Protein AF-A0A6C0IM17-F1 (afdb_monomer_lite)

Radius of gyration: 13.7 Å; chains: 1; bounding box: 32×33×31 Å

Organism: NCBI:txid1070528

pLDDT: mean 71.96, std 14.16, range [43.59, 91.25]

Secondary structure (DSSP, 8-state):
---S---HHHHHHHTTTPPP-SEEEEE-TTTSSSEEEEE--TTPPP-SS------SS-HHHHHHTT--TTS----HHHHGGG--

Foldseek 3Di:
DDAPQADPVRVVVVVLPADFADWDWDAQQPPSPDIFIGRDDDPDDADPNRDPQGFNHDNVVCVVVVHHRSDDPDDVVVVVVVPD

Structure (mmCIF, N/CA/C/O backbone):
data_AF-A0A6C0IM17-F1
#
_entry.id   AF-A0A6C0IM17-F1
#
loop_
_atom_site.group_PDB
_atom_site.id
_atom_site.type_symbol
_atom_site.label_atom_id
_atom_site.label_alt_id
_atom_site.label_comp_id
_atom_site.label_asym_id
_atom_site.label_entity_id
_atom_site.label_seq_id
_atom_site.pdbx_PDB_ins_code
_atom_site.Cartn_x
_atom_site.Cartn_y
_atom_s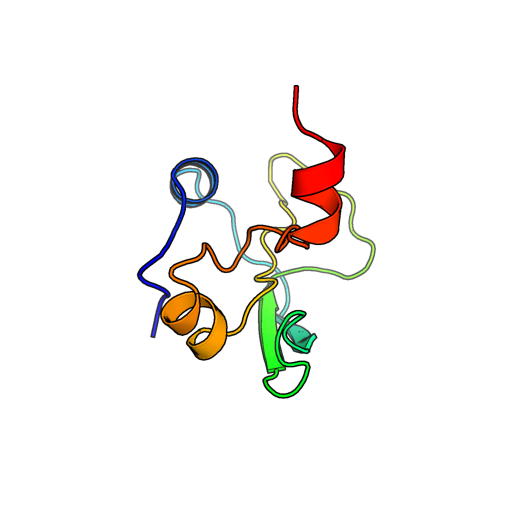ite.Cartn_z
_atom_site.occupancy
_atom_site.B_iso_or_equiv
_atom_site.auth_seq_id
_atom_site.auth_comp_id
_atom_site.auth_asym_id
_atom_site.auth_atom_id
_atom_site.pdbx_PDB_model_num
ATOM 1 N N . MET A 1 1 ? -1.231 -13.125 6.470 1.00 45.00 1 MET A N 1
ATOM 2 C CA . MET A 1 1 ? -2.436 -13.057 5.606 1.00 45.00 1 MET A CA 1
ATOM 3 C C . MET A 1 1 ? -2.257 -11.994 4.525 1.00 45.00 1 MET A C 1
ATOM 5 O O . MET A 1 1 ? -1.875 -10.871 4.848 1.00 45.00 1 MET A O 1
ATOM 9 N N . ARG A 1 2 ? -2.481 -12.355 3.252 1.00 56.97 2 ARG A N 1
ATOM 10 C CA . ARG A 1 2 ? -2.530 -11.420 2.109 1.00 56.97 2 ARG A CA 1
ATOM 11 C C . ARG A 1 2 ? -3.856 -10.637 2.170 1.00 56.97 2 ARG A C 1
ATOM 13 O O . ARG A 1 2 ? -4.877 -11.226 2.507 1.00 56.97 2 ARG A O 1
ATOM 20 N N . SER A 1 3 ? -3.846 -9.326 1.903 1.00 61.94 3 SER A N 1
ATOM 21 C CA . SER A 1 3 ? -5.071 -8.503 1.960 1.00 61.94 3 SER A CA 1
ATOM 22 C C . SER A 1 3 ? -6.041 -8.889 0.844 1.00 61.94 3 SER A C 1
ATOM 24 O O . SER A 1 3 ? -5.635 -9.018 -0.309 1.00 61.94 3 SER A O 1
ATOM 26 N N . LYS A 1 4 ? -7.322 -9.048 1.198 1.00 77.38 4 LYS A N 1
ATOM 27 C CA . LYS A 1 4 ? -8.415 -9.396 0.272 1.00 77.38 4 LYS A CA 1
ATOM 28 C C . LYS A 1 4 ? -8.861 -8.220 -0.600 1.00 77.38 4 LYS A C 1
ATOM 30 O O . LYS A 1 4 ? -9.477 -8.414 -1.642 1.00 77.38 4 LYS A O 1
ATOM 35 N N . TYR A 1 5 ? -8.558 -6.997 -0.177 1.00 84.31 5 TYR A N 1
ATOM 36 C CA . TYR A 1 5 ? -8.967 -5.784 -0.866 1.00 84.31 5 TYR A CA 1
ATOM 37 C C . TYR A 1 5 ? -7.793 -5.308 -1.713 1.00 84.31 5 TYR A C 1
ATOM 39 O O . TYR A 1 5 ? -6.941 -4.571 -1.232 1.00 84.31 5 TYR A O 1
ATOM 47 N N . VAL A 1 6 ? -7.714 -5.758 -2.964 1.00 83.69 6 VAL A N 1
ATOM 48 C CA . VAL A 1 6 ? -6.721 -5.283 -3.940 1.00 83.69 6 VAL A CA 1
ATOM 49 C C . VAL A 1 6 ? -7.469 -4.689 -5.124 1.00 83.69 6 VAL A C 1
ATOM 51 O O . VAL A 1 6 ? -8.295 -5.369 -5.740 1.00 83.69 6 VAL A O 1
ATOM 54 N N . CYS A 1 7 ? -7.214 -3.411 -5.420 1.00 84.62 7 CYS A N 1
ATOM 55 C CA . CYS A 1 7 ? -7.837 -2.752 -6.566 1.00 84.62 7 CYS A CA 1
ATOM 56 C C . CYS A 1 7 ? -7.298 -3.321 -7.883 1.00 84.62 7 CYS A C 1
ATOM 58 O O . CYS A 1 7 ? -6.224 -3.921 -7.916 1.00 84.62 7 CYS A O 1
ATOM 60 N N . GLU A 1 8 ? -8.034 -3.113 -8.971 1.00 82.75 8 GLU A N 1
ATOM 61 C CA . GLU A 1 8 ? -7.675 -3.647 -10.284 1.00 82.75 8 GLU A CA 1
ATOM 62 C C . GLU A 1 8 ? -6.299 -3.165 -10.763 1.00 82.75 8 GLU A C 1
ATOM 64 O O . GLU A 1 8 ? -5.510 -3.983 -11.227 1.00 82.75 8 GLU A O 1
ATOM 69 N N . CYS A 1 9 ? -5.961 -1.884 -10.557 1.00 79.06 9 CYS A N 1
ATOM 70 C CA . CYS A 1 9 ? -4.641 -1.355 -10.915 1.00 79.06 9 CYS A CA 1
ATOM 71 C C .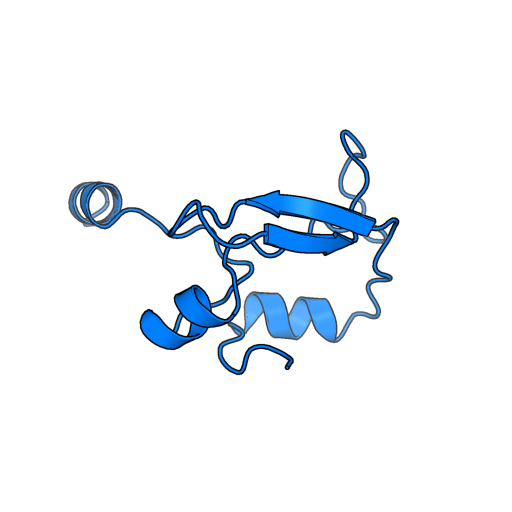 CYS A 1 9 ? -3.523 -2.153 -10.237 1.00 79.06 9 CYS A C 1
ATOM 73 O O . CYS A 1 9 ? -2.627 -2.654 -10.902 1.00 79.06 9 CYS A O 1
ATOM 75 N N . HIS A 1 10 ? -3.611 -2.350 -8.919 1.00 79.69 10 HIS A N 1
ATOM 76 C CA . HIS A 1 10 ? -2.607 -3.120 -8.185 1.00 79.69 10 HIS A CA 1
ATOM 77 C C . HIS A 1 10 ? -2.649 -4.613 -8.523 1.00 79.69 10 HIS A C 1
ATOM 79 O O . HIS A 1 10 ? -1.611 -5.261 -8.503 1.00 79.69 10 HIS A O 1
ATOM 85 N N . ARG A 1 11 ? -3.813 -5.160 -8.889 1.00 79.94 11 ARG A N 1
ATOM 86 C CA . ARG A 1 11 ? -3.929 -6.543 -9.365 1.00 79.94 11 ARG A CA 1
ATOM 87 C C . ARG A 1 11 ? -3.151 -6.759 -10.664 1.00 79.94 11 ARG A C 1
ATOM 89 O O . ARG A 1 11 ? -2.395 -7.717 -10.727 1.00 79.94 11 ARG A O 1
ATOM 96 N N . LYS A 1 12 ? -3.289 -5.850 -11.638 1.00 75.44 12 LYS A N 1
ATOM 97 C CA . LYS A 1 12 ? -2.545 -5.883 -12.912 1.00 75.44 12 LYS A CA 1
ATOM 98 C C . LYS A 1 12 ? -1.035 -5.782 -12.698 1.00 75.44 12 LYS A C 1
ATOM 100 O O . LYS A 1 12 ? -0.276 -6.470 -13.364 1.00 75.44 12 LYS A O 1
ATOM 105 N N . ILE A 1 13 ? -0.608 -4.978 -11.727 1.00 71.44 13 ILE A N 1
ATOM 106 C CA . ILE A 1 13 ? 0.812 -4.841 -11.389 1.00 71.44 13 ILE A CA 1
ATOM 107 C C . ILE A 1 13 ? 1.371 -6.135 -10.758 1.00 71.44 13 ILE A C 1
ATOM 109 O O . ILE A 1 13 ? 2.513 -6.507 -11.005 1.00 71.44 13 ILE A O 1
ATOM 113 N N . PHE A 1 14 ? 0.581 -6.864 -9.962 1.00 68.44 14 PHE A N 1
ATOM 114 C CA . PHE A 1 14 ? 1.029 -8.149 -9.407 1.00 68.44 14 PHE A CA 1
ATOM 115 C C . PHE A 1 14 ? 1.090 -9.279 -10.438 1.00 68.44 14 PHE A C 1
ATOM 117 O O . PHE A 1 14 ? 1.790 -10.257 -10.201 1.00 68.44 14 PHE A O 1
ATOM 124 N N . THR A 1 15 ? 0.371 -9.169 -11.556 1.00 67.38 15 THR A N 1
ATOM 1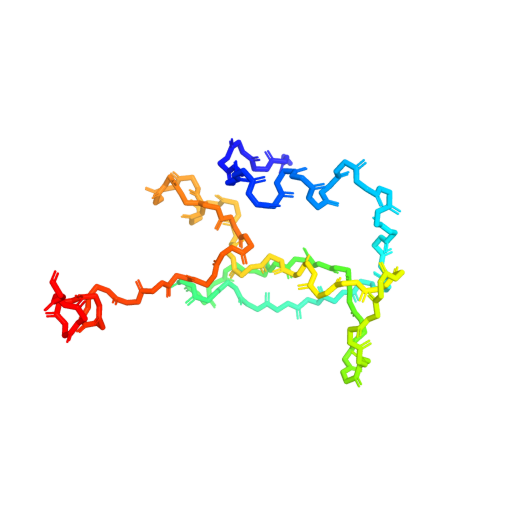25 C CA . THR A 1 15 ? 0.408 -10.164 -12.638 1.00 67.38 15 THR A CA 1
ATOM 126 C C . THR A 1 15 ? 1.574 -9.971 -13.611 1.00 67.38 15 THR A C 1
ATOM 128 O O . THR A 1 15 ? 1.746 -10.801 -14.491 1.00 67.38 15 THR A O 1
ATOM 131 N N . THR A 1 16 ? 2.361 -8.899 -13.477 1.00 62.53 16 THR A N 1
ATOM 132 C CA . THR A 1 16 ? 3.487 -8.569 -14.371 1.00 62.53 16 THR A CA 1
ATOM 133 C C . THR A 1 16 ? 4.859 -8.912 -13.772 1.00 62.53 16 THR A C 1
ATOM 135 O O . THR A 1 16 ? 5.817 -8.193 -14.020 1.00 62.53 16 THR A O 1
ATOM 138 N N . ASP A 1 17 ? 4.954 -9.962 -12.946 1.00 58.50 17 ASP A N 1
ATOM 139 C CA . ASP A 1 17 ? 6.214 -10.497 -12.385 1.00 58.50 17 ASP A CA 1
ATOM 140 C C . ASP A 1 17 ? 7.148 -9.459 -11.731 1.00 58.50 17 ASP A C 1
ATOM 142 O O . ASP A 1 17 ? 8.375 -9.526 -11.816 1.00 58.50 17 ASP A O 1
ATOM 146 N N . ILE A 1 18 ? 6.572 -8.486 -11.019 1.00 58.91 18 ILE A N 1
ATOM 147 C CA . ILE A 1 18 ? 7.374 -7.507 -10.280 1.00 58.91 18 ILE A CA 1
ATOM 148 C C . ILE A 1 18 ? 8.022 -8.184 -9.075 1.00 58.91 18 ILE A C 1
ATOM 150 O O . ILE A 1 18 ? 7.340 -8.668 -8.167 1.00 58.91 18 ILE A O 1
ATOM 154 N N . THR A 1 19 ? 9.355 -8.176 -9.054 1.00 54.75 19 THR A N 1
ATOM 155 C CA . THR A 1 19 ? 10.141 -8.784 -7.981 1.00 54.75 19 THR A CA 1
ATOM 156 C C . THR A 1 19 ? 10.200 -7.840 -6.774 1.00 54.75 19 THR A C 1
ATOM 158 O O . THR A 1 19 ? 10.673 -6.710 -6.899 1.00 54.75 19 THR A O 1
ATOM 161 N N . PRO A 1 20 ? 9.740 -8.262 -5.584 1.00 53.59 20 PRO A N 1
ATOM 162 C CA . PRO A 1 20 ? 9.861 -7.456 -4.376 1.00 53.59 20 PRO A CA 1
ATOM 163 C C . PRO A 1 20 ? 11.342 -7.333 -3.948 1.00 53.59 20 PRO A C 1
ATOM 165 O O . PRO A 1 20 ? 11.991 -8.342 -3.688 1.00 53.59 20 PRO A O 1
ATOM 168 N N . CYS A 1 21 ? 11.878 -6.110 -3.839 1.00 56.16 21 CYS A N 1
ATOM 169 C CA . CYS A 1 21 ? 13.251 -5.847 -3.364 1.00 56.16 21 CYS A CA 1
ATOM 170 C C . CYS A 1 21 ? 13.370 -5.759 -1.831 1.00 56.16 21 CYS A C 1
ATOM 172 O O . CYS A 1 21 ? 12.384 -5.882 -1.130 1.00 56.16 21 CYS A O 1
ATOM 174 N N . SER A 1 22 ? 14.572 -5.521 -1.296 1.00 56.53 22 SER A N 1
ATOM 175 C CA . SER A 1 22 ? 14.925 -5.506 0.137 1.00 56.53 2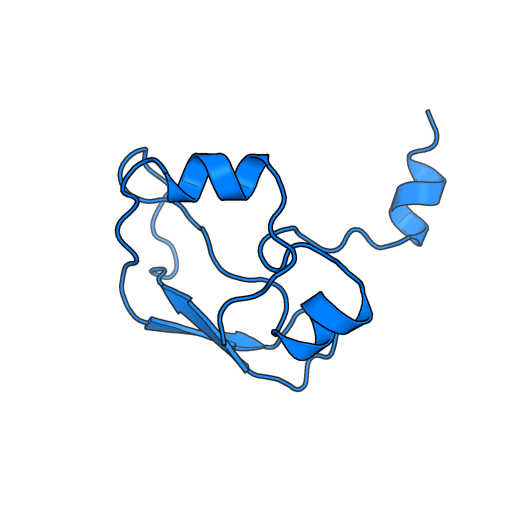2 SER A CA 1
ATOM 176 C C . SER A 1 22 ? 13.820 -5.086 1.134 1.00 56.53 22 SER A C 1
ATOM 178 O O . SER A 1 22 ? 13.081 -4.124 0.892 1.00 56.53 22 SER A O 1
ATOM 180 N N . PRO A 1 23 ? 13.721 -5.767 2.294 1.00 63.38 23 PRO A N 1
ATOM 181 C CA . PRO A 1 23 ? 12.678 -5.509 3.278 1.00 63.38 23 PRO A CA 1
ATOM 182 C C . PRO A 1 23 ? 12.779 -4.085 3.833 1.00 63.38 23 PRO A C 1
ATOM 184 O O . PRO A 1 23 ? 13.792 -3.681 4.398 1.00 63.38 23 PRO A O 1
ATOM 187 N N . TYR A 1 24 ? 11.684 -3.342 3.725 1.00 73.38 24 TYR A N 1
ATOM 188 C CA . TYR A 1 24 ? 11.523 -2.006 4.282 1.00 73.38 24 TYR A CA 1
ATOM 189 C C . TYR A 1 24 ? 10.335 -1.975 5.241 1.00 73.38 24 TYR A C 1
ATOM 191 O O . TYR A 1 24 ? 9.279 -2.555 4.973 1.00 73.38 24 TYR A O 1
ATOM 199 N N . LYS A 1 25 ? 10.497 -1.286 6.374 1.00 82.81 25 LYS A N 1
ATOM 200 C CA . LYS A 1 25 ? 9.471 -1.185 7.419 1.00 82.81 25 LYS A CA 1
ATOM 201 C C . LYS A 1 25 ? 9.052 0.265 7.608 1.00 82.81 25 LYS A C 1
ATOM 203 O O . LYS A 1 25 ? 9.887 1.132 7.845 1.00 82.81 25 LYS A O 1
ATOM 208 N N . LYS A 1 26 ? 7.745 0.527 7.573 1.00 84.25 26 LYS A N 1
ATOM 209 C CA . LYS A 1 26 ? 7.171 1.849 7.887 1.00 84.25 26 LYS A CA 1
ATOM 210 C C . LYS A 1 26 ? 5.898 1.709 8.720 1.00 84.25 26 LYS A C 1
ATOM 212 O O . LYS A 1 26 ? 5.281 0.654 8.753 1.00 84.25 26 LYS A O 1
ATOM 217 N N . LYS A 1 27 ? 5.465 2.771 9.399 1.00 88.69 27 LYS A N 1
ATOM 218 C CA . LYS A 1 27 ? 4.165 2.789 10.091 1.00 88.69 27 LYS A CA 1
ATOM 219 C C . LYS A 1 27 ? 2.994 2.918 9.105 1.00 88.69 27 LYS A C 1
ATOM 221 O O . LYS A 1 27 ? 3.066 3.662 8.127 1.00 88.69 27 LYS A O 1
ATOM 226 N N . CYS A 1 28 ? 1.894 2.220 9.387 1.00 88.81 28 CYS A N 1
ATOM 227 C CA . CYS A 1 28 ? 0.617 2.369 8.683 1.00 88.81 28 CYS A CA 1
ATOM 228 C C . CYS A 1 28 ? 0.206 3.841 8.642 1.00 88.81 28 CYS A C 1
ATOM 230 O O . CYS A 1 28 ? 0.070 4.464 9.691 1.00 88.81 28 CYS A O 1
ATOM 232 N N . VAL A 1 29 ? -0.064 4.379 7.452 1.00 87.38 29 VAL A N 1
ATOM 233 C CA . VAL A 1 29 ? -0.397 5.808 7.307 1.00 87.38 29 VAL A CA 1
ATOM 234 C C . VAL A 1 29 ? -1.778 6.172 7.863 1.00 87.38 29 VAL A C 1
ATOM 236 O O . VAL A 1 29 ? -2.106 7.349 7.944 1.00 87.38 29 VAL A O 1
ATOM 239 N N . ASN A 1 30 ? -2.604 5.173 8.195 1.00 87.75 30 ASN A N 1
ATOM 240 C CA . ASN A 1 30 ? -3.929 5.389 8.772 1.00 87.75 30 ASN A CA 1
ATOM 241 C C . ASN A 1 30 ? -3.904 5.332 10.301 1.00 87.75 30 ASN A C 1
ATOM 243 O O . ASN A 1 30 ? -4.334 6.273 10.954 1.00 87.75 30 ASN A O 1
ATOM 247 N N . CYS A 1 31 ? -3.406 4.236 10.884 1.00 89.56 31 CYS A N 1
ATOM 248 C CA . CYS A 1 31 ? -3.421 4.082 12.341 1.00 89.56 31 CYS A CA 1
ATOM 249 C C . CYS A 1 31 ? -2.144 4.552 13.034 1.00 89.56 31 CYS A C 1
ATOM 251 O O . CYS A 1 31 ? -2.170 4.695 14.248 1.00 89.56 31 CYS A O 1
ATOM 253 N N . PHE A 1 32 ? -1.024 4.702 12.318 1.00 88.75 32 PHE A N 1
ATOM 254 C CA . PHE A 1 32 ? 0.312 4.999 12.864 1.00 88.75 32 PHE A CA 1
ATOM 255 C C . PHE A 1 32 ? 0.819 4.041 13.964 1.00 88.75 32 PHE A C 1
ATOM 257 O O . PHE A 1 32 ? 1.898 4.250 14.514 1.00 88.75 32 PHE A O 1
ATOM 264 N N . LYS A 1 33 ? 0.076 2.966 14.256 1.00 91.25 33 LYS A N 1
ATOM 265 C CA . LYS A 1 33 ? 0.388 1.954 15.275 1.00 91.25 33 LYS A CA 1
ATOM 266 C C . LYS A 1 33 ? 1.105 0.753 14.670 1.00 91.25 33 LYS A C 1
ATOM 268 O O . LYS A 1 33 ? 2.198 0.399 15.089 1.00 91.25 33 LYS A O 1
ATOM 273 N N . ASN A 1 34 ? 0.499 0.152 13.648 1.00 90.00 34 ASN A N 1
ATOM 274 C CA . ASN A 1 34 ? 1.003 -1.084 13.058 1.00 90.00 34 ASN A CA 1
ATOM 275 C C . ASN A 1 34 ? 2.152 -0.801 12.087 1.00 90.00 34 ASN A C 1
ATOM 277 O O . ASN A 1 34 ? 2.024 0.059 11.210 1.00 90.00 34 ASN A O 1
ATOM 281 N N . VAL A 1 35 ? 3.235 -1.565 12.214 1.00 88.44 35 VAL A N 1
ATOM 282 C CA . VAL A 1 35 ? 4.323 -1.598 11.232 1.00 88.44 35 VAL A CA 1
ATOM 283 C C . VAL A 1 35 ? 3.848 -2.371 10.007 1.00 88.44 35 VAL A C 1
ATOM 285 O O . VAL A 1 35 ? 3.187 -3.403 10.116 1.00 88.44 35 VAL A O 1
ATOM 288 N N . ILE A 1 36 ? 4.146 -1.836 8.833 1.00 87.38 36 ILE A N 1
ATOM 289 C CA . ILE A 1 36 ? 3.923 -2.484 7.553 1.00 87.38 36 ILE A CA 1
ATOM 290 C C . ILE A 1 36 ? 5.273 -2.784 6.936 1.00 87.38 36 ILE A C 1
ATOM 292 O O . ILE A 1 36 ? 6.150 -1.923 6.847 1.00 87.38 36 ILE A O 1
ATOM 296 N N . GLU A 1 37 ? 5.417 -4.039 6.555 1.00 77.12 37 GLU A N 1
ATOM 297 C CA . GLU A 1 37 ? 6.575 -4.532 5.843 1.00 77.12 37 GLU A CA 1
ATOM 298 C C . GLU A 1 37 ? 6.237 -4.502 4.358 1.00 77.12 37 GLU A C 1
ATOM 300 O O . GLU A 1 37 ? 5.153 -4.917 3.929 1.00 77.12 37 GLU A O 1
ATOM 305 N N . GLY A 1 38 ? 7.147 -3.931 3.592 1.00 69.69 38 GLY A N 1
ATOM 306 C CA . GLY A 1 38 ? 7.119 -3.941 2.148 1.00 69.69 38 GLY A CA 1
ATOM 307 C C . GLY A 1 38 ? 8.517 -4.191 1.623 1.00 69.69 38 GLY A C 1
ATOM 308 O O . GLY A 1 38 ? 9.458 -4.399 2.384 1.00 69.69 38 GLY A O 1
ATOM 309 N N . TYR A 1 39 ? 8.626 -4.171 0.312 1.00 66.62 39 TYR A N 1
ATOM 310 C CA . TYR A 1 39 ? 9.818 -4.585 -0.397 1.00 66.62 39 TYR A CA 1
ATOM 311 C C . TYR A 1 39 ? 10.208 -3.440 -1.329 1.00 66.62 39 TYR A C 1
ATOM 313 O O . TYR A 1 39 ? 9.583 -3.255 -2.371 1.00 66.62 39 TYR A O 1
ATOM 321 N N . ALA A 1 40 ? 11.117 -2.578 -0.871 1.00 61.50 40 ALA A N 1
ATOM 322 C CA . ALA A 1 40 ? 11.518 -1.356 -1.567 1.00 61.50 40 ALA A CA 1
ATOM 323 C C . ALA A 1 40 ? 12.857 -0.841 -1.019 1.00 61.50 40 ALA A C 1
ATOM 325 O O . ALA A 1 40 ? 13.082 -0.854 0.189 1.00 61.50 40 ALA A O 1
ATOM 326 N N . HIS A 1 41 ? 13.717 -0.315 -1.888 1.00 59.22 41 HIS A N 1
ATOM 327 C CA . HIS A 1 41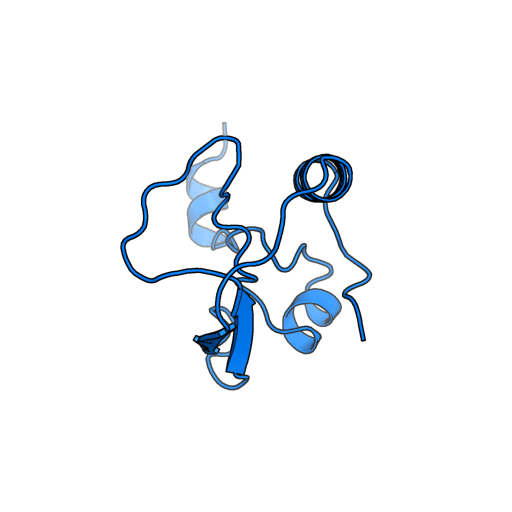 ? 14.871 0.478 -1.477 1.00 59.22 41 HIS A CA 1
ATOM 328 C C . HIS A 1 41 ? 14.484 1.945 -1.263 1.00 59.22 41 HIS A C 1
ATOM 330 O O . HIS A 1 41 ? 13.765 2.568 -2.057 1.00 59.22 41 HIS A O 1
ATOM 336 N N . ASN A 1 42 ? 15.011 2.521 -0.182 1.00 57.47 42 ASN A N 1
ATOM 337 C CA . ASN A 1 42 ? 14.967 3.963 0.023 1.00 57.47 42 ASN A CA 1
ATOM 338 C C . ASN A 1 42 ? 15.709 4.657 -1.128 1.00 57.47 42 ASN A C 1
ATOM 340 O O . ASN A 1 42 ? 16.817 4.254 -1.468 1.00 57.47 42 ASN A O 1
ATOM 344 N N . PHE A 1 43 ? 15.097 5.696 -1.701 1.00 59.84 43 PHE A N 1
ATOM 345 C CA . PHE A 1 43 ? 15.680 6.557 -2.742 1.00 59.84 43 PHE A CA 1
ATOM 346 C C . PHE A 1 43 ? 15.978 5.908 -4.111 1.00 59.84 43 PHE A C 1
ATOM 348 O O . PHE A 1 43 ? 16.555 6.571 -4.969 1.00 59.84 43 PHE A O 1
ATOM 355 N N . GLN A 1 44 ? 15.568 4.662 -4.367 1.00 62.78 44 GLN A N 1
ATOM 356 C CA . GLN A 1 44 ? 15.704 4.047 -5.693 1.00 62.78 44 GLN A CA 1
ATOM 357 C C . GLN A 1 44 ? 14.620 4.555 -6.654 1.00 62.78 44 GLN A C 1
ATOM 359 O O . GLN A 1 44 ? 13.440 4.405 -6.374 1.00 62.78 44 GLN A O 1
ATOM 364 N N . ALA A 1 45 ? 14.986 5.108 -7.811 1.00 62.38 45 ALA A N 1
ATOM 365 C CA . ALA A 1 45 ? 14.005 5.520 -8.818 1.00 62.38 45 ALA A CA 1
ATOM 366 C C . ALA A 1 45 ? 13.159 4.329 -9.313 1.00 62.38 45 ALA A C 1
ATOM 368 O O . ALA A 1 45 ? 13.688 3.235 -9.499 1.00 62.38 45 ALA A O 1
ATOM 369 N N . ALA A 1 46 ? 11.857 4.544 -9.536 1.00 62.12 46 ALA A N 1
ATOM 370 C CA . ALA A 1 46 ? 10.988 3.527 -10.128 1.00 62.12 46 ALA A CA 1
ATOM 371 C C . ALA A 1 46 ? 11.401 3.251 -11.585 1.00 62.12 46 ALA A C 1
ATOM 373 O O . ALA A 1 46 ? 11.523 4.188 -12.373 1.00 62.12 46 ALA A O 1
ATOM 374 N N . THR A 1 47 ? 11.576 1.980 -11.940 1.00 61.62 47 THR A N 1
ATOM 375 C CA . THR A 1 47 ? 11.822 1.491 -13.306 1.00 61.62 47 THR A CA 1
ATOM 376 C C . THR A 1 47 ? 10.736 0.471 -13.690 1.00 61.62 47 THR A C 1
ATOM 378 O O . THR A 1 47 ? 9.982 0.028 -12.820 1.00 61.62 47 THR A O 1
ATOM 381 N N . PRO A 1 48 ? 10.594 0.076 -14.967 1.00 61.84 48 PRO A N 1
ATOM 382 C CA . PRO A 1 48 ? 9.668 -0.997 -15.349 1.00 61.84 48 PRO A CA 1
ATOM 383 C C . PRO A 1 48 ? 9.894 -2.310 -14.577 1.00 61.84 48 PRO A C 1
ATOM 385 O O . PRO A 1 48 ? 8.940 -3.013 -14.254 1.00 61.84 48 PRO A O 1
ATOM 388 N N . GLU A 1 49 ? 11.144 -2.598 -14.219 1.00 55.66 49 GLU A N 1
ATOM 389 C CA . GLU A 1 49 ? 11.584 -3.777 -13.466 1.00 55.66 49 GLU A CA 1
ATOM 390 C C . GLU A 1 49 ? 11.491 -3.573 -11.942 1.00 55.66 49 GLU A C 1
ATOM 392 O O . GLU A 1 49 ? 11.477 -4.540 -11.180 1.00 55.66 49 GLU A O 1
ATOM 397 N N . TYR A 1 50 ? 11.413 -2.318 -11.484 1.00 57.78 50 TYR A N 1
ATOM 398 C CA . TYR A 1 50 ? 11.371 -1.938 -10.075 1.00 57.78 50 TYR A CA 1
ATOM 399 C C . TYR A 1 50 ? 10.265 -0.922 -9.802 1.00 57.78 50 TYR A C 1
ATOM 401 O O . TYR A 1 50 ? 10.391 0.268 -10.085 1.00 57.78 50 TYR A O 1
ATOM 409 N N . ASN A 1 51 ? 9.188 -1.364 -9.161 1.00 57.28 51 ASN A N 1
ATOM 410 C CA . ASN A 1 51 ? 8.069 -0.484 -8.864 1.00 57.28 51 ASN A CA 1
ATOM 411 C C . ASN A 1 51 ? 7.857 -0.333 -7.354 1.00 57.28 51 ASN A C 1
ATOM 413 O O . ASN A 1 51 ? 7.936 -1.303 -6.600 1.00 57.28 51 ASN A O 1
ATOM 417 N N . TYR A 1 52 ? 7.550 0.890 -6.912 1.00 59.88 52 TYR A N 1
ATOM 418 C CA . TYR A 1 52 ? 7.328 1.271 -5.509 1.00 59.88 52 TYR A CA 1
ATOM 419 C C . TYR A 1 52 ? 5.995 0.730 -4.956 1.00 59.88 52 TYR A C 1
ATOM 421 O O . TYR A 1 52 ? 5.179 1.463 -4.392 1.00 59.88 52 TYR A O 1
ATOM 429 N N . LEU A 1 53 ? 5.744 -0.573 -5.077 1.00 64.75 53 LEU A N 1
ATOM 430 C CA . LEU A 1 53 ? 4.566 -1.227 -4.510 1.00 64.75 53 LEU A CA 1
ATOM 431 C C . LEU A 1 53 ? 4.715 -1.459 -3.009 1.00 64.75 53 LEU A C 1
ATOM 433 O O . LEU A 1 53 ? 4.652 -2.575 -2.489 1.00 64.75 53 LEU A O 1
ATOM 437 N N . PHE A 1 54 ? 4.858 -0.365 -2.276 1.00 74.88 54 PHE A N 1
ATOM 438 C CA . PHE A 1 54 ? 4.904 -0.393 -0.832 1.00 74.88 54 PHE A CA 1
ATOM 439 C C . PHE A 1 54 ? 3.485 -0.265 -0.246 1.00 74.88 54 PHE A C 1
ATOM 441 O O . PHE A 1 54 ? 2.776 0.699 -0.555 1.00 74.88 54 PHE A O 1
ATOM 448 N N . PRO A 1 55 ? 3.027 -1.196 0.615 1.00 81.31 55 PRO A N 1
ATOM 449 C CA . PRO A 1 55 ? 1.719 -1.074 1.243 1.00 81.31 55 PRO A CA 1
ATOM 450 C C . PRO A 1 55 ? 1.696 0.156 2.156 1.00 81.31 55 PRO A C 1
ATOM 452 O O . PRO A 1 55 ? 2.506 0.303 3.056 1.00 81.31 55 PRO A O 1
ATOM 455 N N . MET A 1 56 ? 0.734 1.046 1.958 1.00 86.81 56 MET A N 1
ATOM 456 C CA . MET A 1 56 ? 0.490 2.228 2.785 1.00 86.81 56 MET A CA 1
ATOM 457 C C . MET A 1 56 ? -0.292 1.881 4.061 1.00 86.81 56 MET A C 1
ATOM 459 O O . MET A 1 56 ? -0.105 2.517 5.102 1.00 86.81 56 MET A O 1
ATOM 463 N N . LEU A 1 57 ? -1.165 0.872 3.985 1.00 88.44 57 LEU A N 1
ATOM 464 C CA . LEU A 1 57 ? -2.020 0.415 5.081 1.00 88.44 57 LEU A CA 1
ATOM 465 C C . LEU A 1 57 ? -1.567 -0.941 5.632 1.00 88.44 57 LEU A C 1
ATOM 467 O O . LEU A 1 57 ? -1.147 -1.842 4.895 1.00 88.44 57 LEU A O 1
ATOM 471 N N . CYS A 1 58 ? -1.726 -1.116 6.944 1.00 89.44 58 CYS A N 1
ATOM 472 C CA . CYS A 1 58 ? -1.666 -2.442 7.553 1.00 89.44 58 CYS A CA 1
ATOM 473 C C . CYS A 1 58 ? -2.904 -3.260 7.164 1.00 89.44 58 CYS A C 1
ATOM 475 O O . CYS A 1 58 ? -3.921 -2.695 6.752 1.00 89.44 58 CYS A O 1
ATOM 477 N N . ASN A 1 59 ? -2.831 -4.584 7.322 1.00 87.69 59 ASN A N 1
ATOM 478 C CA . ASN A 1 59 ? -3.943 -5.485 6.998 1.00 87.69 59 ASN A CA 1
ATOM 479 C C . ASN A 1 59 ? -5.229 -5.085 7.728 1.00 87.69 59 ASN A C 1
ATOM 481 O O . ASN A 1 59 ? -6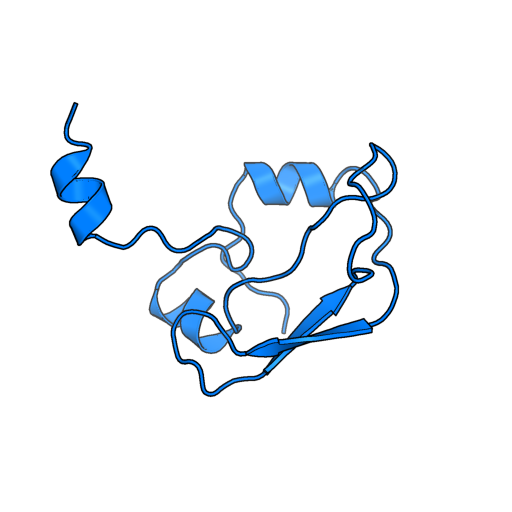.253 -4.899 7.084 1.00 87.69 59 ASN A O 1
ATOM 485 N N . HIS A 1 60 ? -5.136 -4.810 9.030 1.00 90.12 60 HIS A N 1
ATOM 486 C CA . HIS A 1 60 ? -6.284 -4.389 9.829 1.00 90.12 60 HIS A CA 1
ATOM 487 C C . HIS A 1 60 ? -6.958 -3.118 9.281 1.00 90.12 60 HIS A C 1
ATOM 489 O O . HIS A 1 60 ? -8.168 -3.089 9.090 1.00 90.12 60 HIS A O 1
ATOM 495 N N . CYS A 1 61 ? -6.191 -2.067 8.957 1.00 89.12 61 CYS A N 1
ATOM 496 C CA . CYS A 1 61 ? -6.775 -0.848 8.386 1.00 89.12 61 CYS A CA 1
ATOM 497 C C . CYS A 1 61 ? -7.304 -1.058 6.963 1.00 89.12 61 CYS A C 1
ATOM 499 O O . CYS A 1 61 ? -8.290 -0.426 6.596 1.00 89.12 61 CYS A O 1
ATOM 501 N N . SER A 1 62 ? -6.659 -1.909 6.165 1.00 90.00 62 SER A N 1
ATOM 502 C CA . SER A 1 62 ? -7.138 -2.279 4.830 1.00 90.00 62 SER A CA 1
ATOM 503 C C . SER A 1 62 ? -8.496 -2.975 4.909 1.00 90.00 62 SER A C 1
ATOM 505 O O . SER A 1 62 ? -9.404 -2.606 4.169 1.00 90.00 62 SER A O 1
ATOM 507 N N . GLU A 1 63 ? -8.656 -3.907 5.846 1.00 90.31 63 GLU A N 1
ATOM 508 C CA . GLU A 1 63 ? -9.895 -4.650 6.070 1.00 90.31 63 GLU A CA 1
ATOM 509 C C . GLU A 1 63 ? -11.002 -3.766 6.639 1.00 90.31 63 GLU A C 1
ATOM 511 O O . GLU A 1 63 ? -12.080 -3.701 6.052 1.00 90.31 63 GLU A O 1
ATOM 516 N N . LEU A 1 64 ? -10.709 -3.015 7.705 1.00 89.81 64 LEU A N 1
ATOM 517 C CA . LEU A 1 64 ? -11.663 -2.111 8.354 1.00 89.81 64 LEU A CA 1
ATOM 518 C C . LEU A 1 64 ? -12.239 -1.083 7.372 1.00 89.81 64 LEU A C 1
ATOM 520 O O . LEU A 1 64 ? -13.425 -0.778 7.406 1.00 89.81 64 LEU A O 1
ATOM 524 N N . ASN A 1 65 ? -11.397 -0.557 6.479 1.00 86.31 65 ASN A N 1
ATOM 525 C CA . ASN A 1 65 ? -11.814 0.447 5.503 1.00 86.31 65 ASN A CA 1
ATOM 526 C C . ASN A 1 65 ? -12.246 -0.154 4.160 1.00 86.31 65 ASN A C 1
ATOM 528 O O . ASN A 1 65 ? -12.607 0.609 3.267 1.00 86.31 65 ASN A O 1
ATOM 532 N N . ARG A 1 66 ? -12.157 -1.481 3.979 1.00 88.12 66 ARG A N 1
ATOM 533 C CA . ARG A 1 66 ? -12.365 -2.176 2.693 1.00 88.12 66 ARG A CA 1
ATOM 534 C C . ARG A 1 66 ? -11.570 -1.534 1.545 1.00 88.12 66 ARG A C 1
ATOM 536 O O . ARG A 1 66 ? -12.060 -1.384 0.428 1.00 88.12 66 ARG A O 1
ATOM 543 N N . LYS A 1 67 ? -10.333 -1.111 1.830 1.00 87.62 67 LYS A N 1
ATOM 544 C CA . LYS A 1 67 ? -9.471 -0.348 0.911 1.00 87.62 67 LYS A CA 1
ATOM 545 C C . LYS A 1 67 ? -8.233 -1.126 0.518 1.00 87.62 67 LYS A C 1
ATOM 547 O O . LYS A 1 67 ? -7.634 -1.829 1.334 1.00 87.62 67 LYS A O 1
ATOM 552 N N . CYS A 1 68 ? -7.798 -0.897 -0.719 1.00 87.69 68 CYS A N 1
ATOM 553 C CA . CYS A 1 68 ? -6.520 -1.390 -1.200 1.00 87.69 68 CYS A CA 1
ATOM 554 C C . CYS A 1 68 ? -5.372 -0.856 -0.355 1.00 87.69 68 CYS A C 1
ATOM 556 O O . CYS A 1 68 ? -5.213 0.354 -0.195 1.00 87.69 68 CYS A O 1
ATOM 558 N N . ARG A 1 69 ? -4.563 -1.770 0.182 1.00 87.44 69 ARG A N 1
ATOM 559 C CA . ARG A 1 69 ? -3.483 -1.405 1.098 1.00 87.44 69 ARG A CA 1
ATOM 560 C C . ARG A 1 69 ? -2.341 -0.639 0.443 1.00 87.44 69 ARG A C 1
ATOM 562 O O . ARG A 1 69 ? -1.620 0.033 1.166 1.00 87.44 69 ARG A O 1
ATOM 569 N N . TRP A 1 70 ? -2.189 -0.714 -0.877 1.00 84.88 70 TRP A N 1
ATOM 570 C CA . TRP A 1 70 ? -1.172 0.019 -1.645 1.00 84.88 70 TRP A CA 1
ATOM 571 C C . TRP A 1 70 ? -1.656 1.383 -2.140 1.00 84.88 70 TRP A C 1
ATOM 573 O O . TRP A 1 70 ? -0.851 2.259 -2.434 1.00 84.88 70 TRP A O 1
ATOM 583 N N . CYS A 1 71 ? -2.969 1.616 -2.175 1.00 81.25 71 CYS A N 1
ATOM 584 C CA . CYS A 1 71 ? -3.495 2.930 -2.520 1.00 81.25 71 CYS A CA 1
ATOM 585 C C . CYS A 1 71 ? -3.212 3.932 -1.395 1.00 81.25 71 CYS A C 1
ATOM 587 O O . CYS A 1 71 ? -3.396 3.634 -0.211 1.00 81.25 71 CYS A O 1
ATOM 589 N N . ARG A 1 72 ? -2.831 5.160 -1.764 1.00 74.75 72 ARG A N 1
ATOM 590 C CA . ARG A 1 72 ? -2.797 6.273 -0.812 1.00 74.75 72 ARG A CA 1
ATOM 591 C C . ARG A 1 72 ? -4.228 6.516 -0.316 1.00 74.75 72 ARG A C 1
ATOM 593 O O . ARG A 1 72 ? -5.103 6.782 -1.140 1.00 74.75 72 ARG A O 1
ATOM 600 N N . PRO A 1 73 ? -4.505 6.447 0.997 1.00 65.25 73 PRO A N 1
ATOM 601 C CA . PRO A 1 73 ? -5.806 6.852 1.501 1.00 65.25 73 PRO A CA 1
ATOM 602 C C . PRO A 1 73 ? -5.965 8.353 1.250 1.00 65.25 73 PRO A C 1
ATOM 604 O O . PRO A 1 73 ? -5.272 9.175 1.849 1.00 65.25 73 PRO A O 1
ATOM 607 N N . ILE A 1 74 ? -6.854 8.713 0.326 1.00 65.31 74 ILE A N 1
ATOM 608 C CA . ILE A 1 74 ? -7.239 10.106 0.120 1.00 65.31 74 ILE A CA 1
ATOM 609 C C . ILE A 1 74 ? -8.071 10.510 1.343 1.00 65.31 74 ILE A C 1
ATOM 611 O O . ILE A 1 74 ? -9.038 9.825 1.691 1.00 65.31 74 ILE A O 1
ATOM 615 N N . LYS A 1 75 ? -7.677 11.588 2.032 1.00 60.56 75 LYS A N 1
ATOM 616 C CA . LYS A 1 75 ? -8.498 12.161 3.107 1.00 60.56 75 LYS A CA 1
ATOM 617 C C . LYS A 1 75 ? -9.823 12.625 2.494 1.00 60.56 75 LYS A C 1
ATOM 619 O O . LYS A 1 75 ? -9.808 13.316 1.480 1.00 60.56 75 LYS A O 1
ATOM 624 N N . GLN A 1 76 ? -10.960 12.282 3.103 1.00 56.97 76 GLN A N 1
ATOM 625 C CA . GLN A 1 76 ? -12.282 12.706 2.609 1.00 56.97 76 GLN A CA 1
ATOM 626 C C . GLN A 1 76 ? -12.401 14.229 2.467 1.00 56.97 76 GLN A C 1
ATOM 628 O O . GLN A 1 76 ? -13.036 14.698 1.529 1.00 56.97 76 GLN A O 1
ATOM 633 N N . SER A 1 77 ? -11.719 14.997 3.321 1.00 52.78 77 SER A N 1
ATOM 634 C CA . SER A 1 77 ? -11.649 16.459 3.216 1.00 52.78 77 SER A CA 1
ATOM 635 C C . SER A 1 77 ? -11.023 16.960 1.908 1.00 52.78 77 SER A C 1
ATOM 637 O O . SER A 1 77 ? -11.329 18.062 1.467 1.00 52.78 77 SER A O 1
ATOM 639 N N . ILE A 1 78 ? -10.169 16.158 1.264 1.00 57.56 78 ILE A N 1
ATOM 640 C CA . ILE A 1 78 ? -9.597 16.456 -0.055 1.00 57.56 78 ILE A CA 1
ATOM 641 C C . ILE A 1 78 ? -10.587 16.057 -1.156 1.00 57.56 78 ILE A C 1
ATOM 643 O O . ILE A 1 78 ? -10.784 16.820 -2.092 1.00 57.56 78 ILE A O 1
ATOM 647 N N . LEU A 1 79 ? -11.274 14.916 -1.022 1.00 54.81 79 LEU A N 1
ATOM 648 C CA . LEU A 1 79 ? -12.300 14.485 -1.986 1.00 54.81 79 LEU A CA 1
ATOM 649 C C . LEU A 1 79 ? -13.481 15.462 -2.063 1.00 54.81 79 LEU A C 1
ATOM 651 O O . LEU A 1 79 ? -13.985 15.719 -3.146 1.00 54.81 79 LEU A O 1
ATOM 655 N N . GLN A 1 80 ? -13.888 16.055 -0.938 1.00 52.47 80 GLN A N 1
ATOM 656 C CA . GLN A 1 80 ? -14.936 17.083 -0.916 1.00 52.47 80 GLN A CA 1
ATOM 657 C C . GLN A 1 80 ? -14.541 18.363 -1.667 1.00 52.47 80 GLN A C 1
ATOM 659 O O . GLN A 1 80 ? -15.417 19.042 -2.191 1.00 52.47 80 GLN A O 1
ATOM 664 N N . ARG A 1 81 ? -13.239 18.675 -1.740 1.00 52.66 81 ARG A N 1
ATOM 665 C CA . ARG A 1 81 ? -12.694 19.811 -2.503 1.00 52.66 81 ARG A CA 1
ATOM 666 C C . ARG A 1 81 ? -12.463 19.493 -3.983 1.00 52.66 81 ARG A C 1
ATOM 668 O O . ARG A 1 81 ? -12.302 20.414 -4.767 1.00 52.66 81 ARG A O 1
ATOM 675 N N . LEU A 1 82 ? -12.440 18.210 -4.345 1.00 52.53 82 LEU A N 1
ATOM 676 C CA . LEU A 1 82 ? -12.274 17.712 -5.714 1.00 52.53 82 LEU A CA 1
ATOM 677 C C . LEU A 1 82 ? -13.609 17.295 -6.349 1.00 52.53 82 LEU A C 1
ATOM 679 O O . LEU A 1 82 ? -13.596 16.540 -7.316 1.00 52.53 82 LEU A O 1
ATOM 683 N N . LYS A 1 83 ? -14.750 17.740 -5.801 1.00 43.59 83 LYS A N 1
ATOM 684 C CA . LYS A 1 83 ? -16.051 17.613 -6.468 1.00 43.59 83 LYS A CA 1
ATOM 685 C C . LYS A 1 83 ? -16.006 18.390 -7.792 1.00 43.59 83 LYS A C 1
ATOM 687 O O . LYS A 1 83 ? -16.260 19.591 -7.804 1.00 43.59 83 LYS A O 1
ATOM 692 N N . ILE A 1 84 ? -15.610 17.689 -8.851 1.00 45.47 84 ILE A N 1
ATOM 693 C CA . ILE A 1 84 ? -16.019 17.933 -10.235 1.00 45.47 84 ILE A CA 1
ATOM 694 C C . ILE A 1 84 ? -17.406 17.310 -10.384 1.00 45.47 84 ILE A C 1
ATOM 696 O O . ILE A 1 84 ? -17.590 16.194 -9.838 1.00 45.47 84 ILE A O 1
#

Sequence (84 aa):
MRSKYVCECHRKIFTTDITPCSPYKKKCVNCFKNVIEGYAHNFQAATPEYNYLFPMLCNHCSELNRKCRWCRPIKQSILQRLKI